Protein AF-A0A950AAN3-F1 (afdb_monomer_lite)

Sequence (77 aa):
MEGARIWVLCIAAAVLYGELHDQITARVCVEYFTIGHPPLFPTDDPTLLGLGWGVVATWWVGLVLGAGLAVAARAGR

pLDDT: mean 96.43, std 5.26, range [59.62, 98.75]

Secondary structure (DSSP, 8-state):
-HHHHHHHHHHHHHHHHHHHHHHHHHHH-SHHHHTSS--SSS---HHHHHHHHHHHHHHHHHHHHHHHHHHHHHTT-

Radius of gyration: 15.28 Å; chains: 1; bounding box: 34×20×43 Å

Structure (mmCIF, N/CA/C/O backbone):
data_AF-A0A950AAN3-F1
#
_entry.id   AF-A0A950AAN3-F1
#
loop_
_atom_site.group_PDB
_atom_site.id
_atom_site.type_symbol
_atom_site.label_atom_id
_atom_site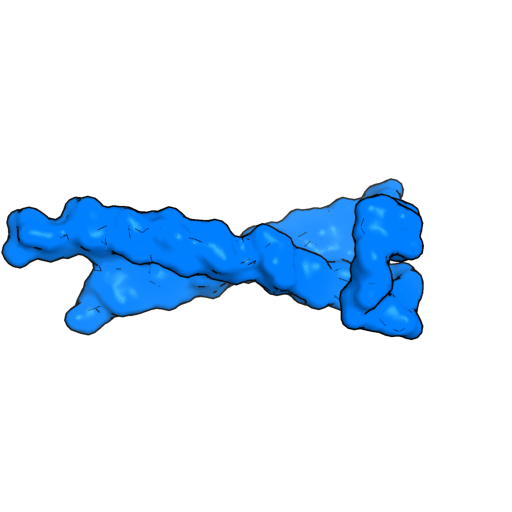.label_alt_id
_atom_site.label_comp_id
_atom_site.label_asym_id
_atom_site.label_entity_id
_atom_site.label_seq_id
_atom_site.pdbx_PDB_ins_code
_atom_site.Cartn_x
_atom_site.Cartn_y
_atom_site.Cartn_z
_atom_site.occupancy
_atom_site.B_iso_or_equiv
_atom_site.auth_seq_id
_atom_site.auth_comp_id
_atom_site.auth_asym_id
_atom_site.auth_atom_id
_atom_site.pdbx_PDB_model_num
ATOM 1 N N . MET A 1 1 ? -17.485 -4.772 17.894 1.00 78.12 1 MET A N 1
ATOM 2 C CA . MET A 1 1 ? -17.499 -4.825 16.410 1.00 78.12 1 MET A CA 1
ATOM 3 C C . MET A 1 1 ? -16.952 -3.562 15.749 1.00 78.12 1 MET A C 1
ATOM 5 O O . MET A 1 1 ? -16.237 -3.682 14.768 1.00 78.12 1 MET A O 1
ATOM 9 N N . GLU A 1 2 ? -17.242 -2.357 16.249 1.00 91.56 2 GLU A N 1
ATOM 10 C CA . GLU A 1 2 ? -16.806 -1.110 15.586 1.00 91.56 2 GLU A CA 1
ATOM 11 C C . GLU A 1 2 ? -15.280 -0.940 15.508 1.00 91.56 2 GLU A C 1
ATOM 13 O O . GLU A 1 2 ? -14.785 -0.503 14.477 1.00 91.56 2 GLU A O 1
ATOM 18 N N . GLY A 1 3 ? -14.521 -1.354 16.532 1.00 95.00 3 GLY A N 1
ATOM 19 C CA . GLY A 1 3 ? -13.049 -1.336 16.475 1.00 95.00 3 GLY A CA 1
ATOM 20 C C . GLY A 1 3 ? -12.481 -2.202 15.345 1.00 95.00 3 GLY A C 1
ATOM 21 O O . GLY A 1 3 ? -11.603 -1.760 14.615 1.00 95.00 3 GLY A O 1
ATOM 22 N N . ALA A 1 4 ? -13.054 -3.389 15.124 1.00 96.00 4 ALA A N 1
ATOM 23 C CA . ALA A 1 4 ? -12.668 -4.252 14.008 1.00 96.00 4 ALA A CA 1
ATOM 24 C C . ALA A 1 4 ? -12.988 -3.614 12.645 1.00 96.00 4 ALA A C 1
ATOM 26 O O . ALA A 1 4 ? -12.201 -3.744 11.716 1.00 96.00 4 ALA A O 1
ATOM 27 N N . ARG A 1 5 ? -14.103 -2.874 12.527 1.00 97.75 5 ARG A N 1
ATOM 28 C CA . ARG A 1 5 ? -14.437 -2.134 11.296 1.00 97.75 5 ARG A CA 1
ATOM 29 C C . ARG A 1 5 ? -13.424 -1.030 11.001 1.00 97.75 5 ARG A C 1
ATOM 31 O O . ARG A 1 5 ? -13.001 -0.915 9.860 1.00 97.75 5 ARG A O 1
ATOM 38 N N . ILE A 1 6 ? -13.021 -0.260 12.018 1.00 97.56 6 ILE A N 1
ATOM 39 C CA . ILE A 1 6 ? -11.956 0.751 11.887 1.00 97.56 6 ILE A CA 1
ATOM 40 C C . ILE A 1 6 ? -10.676 0.077 11.395 1.00 97.56 6 ILE A C 1
ATOM 42 O O . ILE A 1 6 ? -10.075 0.520 10.424 1.00 97.56 6 ILE A O 1
ATOM 46 N N . TRP A 1 7 ? -10.299 -1.029 12.032 1.00 97.88 7 TRP A N 1
ATOM 47 C CA . TRP A 1 7 ? -9.055 -1.716 11.727 1.00 97.88 7 TRP A CA 1
ATOM 48 C C . TRP A 1 7 ? -9.011 -2.269 10.298 1.00 97.88 7 TRP A C 1
ATOM 50 O O . TRP A 1 7 ? -8.067 -1.995 9.560 1.00 97.88 7 TRP A O 1
ATOM 60 N N . VAL A 1 8 ? -10.064 -2.977 9.878 1.00 98.31 8 VAL A N 1
ATOM 61 C CA . VAL A 1 8 ? -10.191 -3.508 8.511 1.00 98.31 8 VAL A CA 1
ATOM 62 C C . VAL A 1 8 ? -10.216 -2.380 7.482 1.00 98.31 8 VAL A C 1
ATOM 64 O O . VAL A 1 8 ? -9.568 -2.494 6.444 1.00 98.31 8 VAL A O 1
ATOM 67 N N . LEU A 1 9 ? -10.909 -1.274 7.774 1.00 98.44 9 LEU A N 1
ATOM 68 C CA . LEU A 1 9 ? -10.926 -0.111 6.891 1.00 98.44 9 LEU A CA 1
ATOM 69 C C . LEU A 1 9 ? -9.528 0.495 6.729 1.00 98.44 9 LEU A C 1
ATOM 71 O O . LEU A 1 9 ? -9.160 0.848 5.615 1.00 98.44 9 LEU A O 1
ATOM 75 N N . CYS A 1 10 ? -8.732 0.583 7.798 1.00 98.56 10 CYS A N 1
ATOM 76 C CA . CYS A 1 10 ? -7.354 1.071 7.716 1.00 98.56 10 CYS A CA 1
ATOM 77 C C . CYS A 1 10 ? -6.460 0.167 6.861 1.00 98.56 10 CYS A C 1
ATOM 79 O O . CYS A 1 10 ? -5.669 0.682 6.077 1.00 98.56 10 CYS A O 1
ATOM 81 N N . ILE A 1 11 ? -6.592 -1.159 6.978 1.00 98.75 11 ILE A N 1
ATOM 82 C CA . ILE A 1 11 ? -5.852 -2.110 6.131 1.00 98.75 11 ILE A CA 1
ATOM 83 C C . ILE A 1 11 ? -6.248 -1.920 4.665 1.00 98.75 11 ILE A C 1
ATOM 85 O O . ILE A 1 11 ? -5.380 -1.742 3.815 1.00 98.75 11 ILE A O 1
ATOM 89 N N . ALA A 1 12 ? -7.553 -1.897 4.377 1.00 98.56 12 ALA A N 1
ATOM 90 C CA . ALA A 1 12 ? -8.057 -1.707 3.021 1.00 98.56 12 ALA A CA 1
ATOM 91 C C . ALA A 1 12 ? -7.618 -0.359 2.430 1.00 98.56 12 ALA A C 1
ATOM 93 O O . ALA A 1 12 ? -7.170 -0.305 1.291 1.00 98.56 12 ALA A O 1
ATOM 94 N N . ALA A 1 13 ? -7.691 0.723 3.208 1.00 98.62 13 ALA A N 1
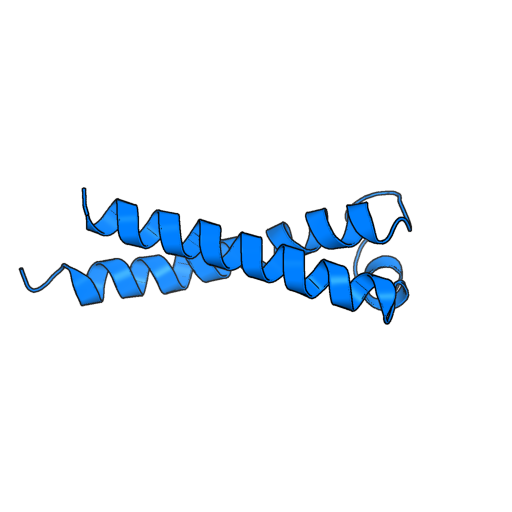ATOM 95 C CA . ALA A 1 13 ? -7.257 2.046 2.775 1.00 98.62 13 ALA A CA 1
ATOM 96 C C . ALA A 1 13 ? -5.749 2.099 2.493 1.00 98.62 13 ALA A C 1
ATOM 98 O O . ALA A 1 13 ? -5.349 2.701 1.501 1.00 98.62 13 ALA A O 1
ATOM 99 N N . ALA A 1 14 ? -4.923 1.459 3.329 1.00 98.69 14 ALA A N 1
ATOM 100 C CA . ALA A 1 14 ? -3.481 1.389 3.112 1.00 98.69 14 ALA A CA 1
ATOM 101 C C . ALA A 1 14 ? -3.148 0.647 1.812 1.00 98.69 14 ALA A C 1
ATOM 103 O O . ALA A 1 14 ? -2.394 1.179 1.004 1.00 98.69 14 ALA A O 1
ATOM 104 N N . VAL A 1 15 ? -3.776 -0.513 1.582 1.00 98.75 15 VAL A N 1
ATOM 105 C CA . VAL A 1 15 ? -3.604 -1.297 0.349 1.00 98.75 15 VAL A CA 1
ATOM 106 C C . VAL A 1 15 ? -4.033 -0.505 -0.881 1.00 98.75 15 VAL A C 1
ATOM 108 O O . VAL A 1 15 ? -3.248 -0.370 -1.811 1.00 98.75 15 VAL A O 1
ATOM 111 N N . LEU A 1 16 ? -5.238 0.073 -0.873 1.00 98.69 16 LEU A N 1
ATOM 112 C CA . LEU A 1 16 ? -5.740 0.858 -2.005 1.00 98.69 16 LEU A CA 1
ATOM 113 C C . LEU A 1 16 ? -4.836 2.054 -2.307 1.00 98.69 16 LEU A C 1
ATOM 115 O O . LEU A 1 16 ? -4.561 2.348 -3.466 1.00 98.69 16 LEU A O 1
ATOM 119 N N . TYR A 1 17 ? -4.358 2.743 -1.269 1.00 98.62 17 TYR A N 1
ATOM 120 C CA . TYR A 1 17 ? -3.397 3.824 -1.440 1.00 98.62 17 TYR A CA 1
ATOM 121 C C . TYR A 1 17 ? -2.077 3.315 -2.032 1.00 98.62 17 TYR A C 1
ATOM 123 O O . TYR A 1 17 ? -1.563 3.928 -2.962 1.00 98.62 17 TYR A O 1
ATOM 131 N N . GLY A 1 18 ? -1.550 2.199 -1.521 1.00 98.50 18 GLY A N 1
ATOM 132 C CA . GLY A 1 18 ? -0.328 1.568 -2.012 1.00 98.50 18 GLY A CA 1
ATOM 133 C C . GLY A 1 18 ? -0.421 1.182 -3.481 1.00 98.50 18 GLY A C 1
ATOM 134 O O . GLY A 1 18 ? 0.436 1.576 -4.259 1.00 98.50 18 GLY A O 1
ATOM 135 N N . GLU A 1 19 ? -1.491 0.494 -3.880 1.00 98.56 19 GLU A N 1
ATOM 136 C CA . GLU A 1 19 ? -1.738 0.139 -5.281 1.00 98.56 19 GLU A CA 1
ATOM 137 C C . GLU A 1 19 ? -1.813 1.386 -6.162 1.00 98.56 19 GLU A C 1
ATOM 139 O O . GLU A 1 19 ? -1.096 1.480 -7.152 1.00 98.56 19 GLU A O 1
ATOM 144 N N . LEU A 1 20 ? -2.626 2.386 -5.805 1.00 98.69 20 LEU A N 1
ATOM 145 C CA . LEU A 1 20 ? -2.736 3.614 -6.601 1.00 98.69 20 LEU A CA 1
ATOM 146 C C . LEU A 1 20 ? -1.397 4.352 -6.723 1.00 98.69 20 LEU A C 1
ATOM 148 O O . LEU A 1 20 ? -1.084 4.884 -7.789 1.00 98.69 20 LEU A O 1
ATOM 152 N N . HIS A 1 21 ? -0.613 4.387 -5.647 1.00 98.56 21 HIS A N 1
ATOM 153 C CA . HIS A 1 21 ? 0.688 5.040 -5.631 1.00 98.56 21 HIS A CA 1
ATOM 154 C C . HIS A 1 21 ? 1.713 4.272 -6.471 1.00 98.56 21 HIS A C 1
ATOM 156 O O . HIS A 1 21 ? 2.365 4.870 -7.325 1.00 98.56 21 HIS A O 1
ATOM 162 N N . ASP A 1 22 ? 1.808 2.955 -6.314 1.00 98.38 22 ASP A N 1
ATOM 163 C CA . ASP A 1 22 ? 2.769 2.139 -7.056 1.00 98.38 22 ASP A CA 1
ATOM 164 C C . ASP A 1 22 ? 2.387 1.996 -8.529 1.00 98.38 22 ASP A C 1
ATOM 166 O O . ASP A 1 22 ? 3.264 1.931 -9.389 1.00 98.38 22 ASP A O 1
ATOM 170 N N . GLN A 1 23 ? 1.096 2.095 -8.857 1.00 98.69 23 GLN A N 1
ATOM 171 C CA . GLN A 1 23 ? 0.650 2.290 -10.232 1.00 98.69 23 GLN A CA 1
ATOM 172 C C . GLN A 1 23 ? 1.183 3.593 -10.829 1.00 98.69 23 GLN A C 1
ATOM 174 O O . GLN A 1 23 ? 1.314 3.659 -12.037 1.00 98.69 23 GLN A O 1
ATOM 179 N N . ILE A 1 24 ? 1.493 4.636 -10.060 1.00 98.75 24 ILE A N 1
ATOM 180 C CA . ILE A 1 24 ? 2.182 5.823 -10.592 1.00 98.75 24 ILE A CA 1
ATOM 181 C C . ILE A 1 24 ? 3.686 5.546 -10.660 1.00 98.75 24 ILE A C 1
ATOM 183 O O . ILE A 1 24 ? 4.291 5.721 -11.721 1.00 98.75 24 ILE A O 1
ATOM 187 N N . THR A 1 25 ? 4.275 5.053 -9.568 1.00 98.38 25 THR A N 1
ATOM 188 C CA . THR A 1 25 ? 5.712 4.760 -9.457 1.00 98.38 25 THR A CA 1
ATOM 189 C C . THR A 1 25 ? 6.201 3.874 -10.602 1.00 98.38 25 THR A C 1
ATOM 191 O O . THR A 1 25 ? 7.176 4.220 -11.264 1.00 98.38 25 THR A O 1
ATOM 194 N N . ALA A 1 26 ? 5.481 2.794 -10.921 1.00 98.06 26 ALA A N 1
ATOM 195 C CA . ALA A 1 26 ? 5.895 1.809 -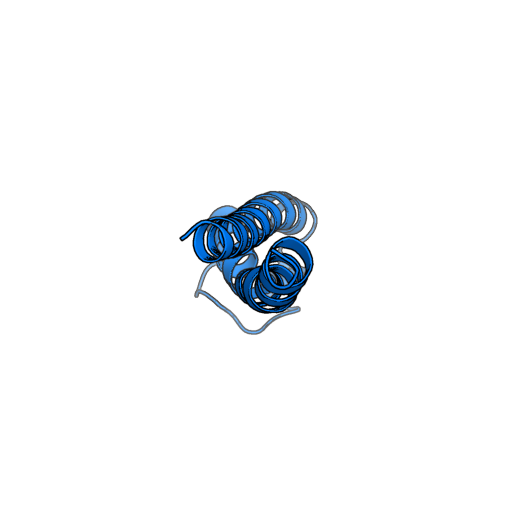11.920 1.00 98.06 26 ALA A CA 1
ATOM 196 C C . ALA A 1 26 ? 5.915 2.358 -13.356 1.00 98.06 26 ALA A C 1
ATOM 198 O O . ALA A 1 26 ? 6.596 1.799 -14.209 1.00 98.06 26 ALA A O 1
ATOM 199 N N . ARG A 1 27 ? 5.193 3.454 -13.643 1.00 98.19 27 ARG A N 1
ATOM 200 C CA . ARG A 1 27 ? 5.221 4.120 -14.963 1.00 98.19 27 ARG A CA 1
ATOM 201 C C . ARG A 1 27 ? 6.165 5.311 -15.012 1.00 98.19 27 ARG A C 1
ATOM 203 O O . ARG A 1 27 ? 6.457 5.798 -16.099 1.00 98.19 27 ARG A O 1
ATOM 210 N N . VAL A 1 28 ? 6.635 5.774 -13.858 1.00 98.56 28 VAL A N 1
ATOM 211 C CA . VAL A 1 28 ? 7.717 6.758 -13.778 1.00 98.56 28 VAL A CA 1
ATOM 212 C C . VAL A 1 28 ? 9.076 6.055 -13.822 1.00 98.56 28 VAL A C 1
ATOM 214 O O . VAL A 1 28 ? 9.985 6.546 -14.483 1.00 98.56 28 VAL A O 1
ATOM 217 N N . CYS A 1 29 ? 9.219 4.916 -13.139 1.00 98.19 29 CYS A N 1
ATOM 218 C CA . CYS A 1 29 ? 10.456 4.143 -13.061 1.00 98.19 29 CYS A CA 1
ATOM 219 C C . CYS A 1 29 ? 10.134 2.669 -12.777 1.00 98.19 29 CYS A C 1
ATOM 221 O O . CYS A 1 29 ? 9.844 2.292 -11.640 1.00 98.19 29 CYS A O 1
ATOM 223 N N . VAL A 1 30 ? 10.181 1.825 -13.808 1.00 97.81 30 VAL A N 1
ATOM 224 C CA . VAL A 1 30 ? 9.921 0.383 -13.660 1.00 97.81 30 VAL A CA 1
ATOM 225 C C . VAL A 1 30 ? 11.110 -0.327 -13.001 1.00 97.81 30 VAL A C 1
ATOM 227 O O . VAL A 1 30 ? 10.937 -1.279 -12.242 1.00 97.81 30 VAL A O 1
ATOM 230 N N . GLU A 1 31 ? 12.318 0.198 -13.205 1.00 98.00 31 GLU A N 1
ATOM 231 C CA . GLU A 1 31 ? 13.588 -0.271 -12.649 1.00 98.00 31 GLU A CA 1
ATOM 232 C C . GLU A 1 31 ? 13.613 -0.209 -11.124 1.00 98.00 31 GLU A C 1
ATOM 234 O O . GLU A 1 31 ? 14.289 -1.016 -10.482 1.00 98.00 31 GLU A O 1
ATOM 239 N N . TYR A 1 32 ? 12.833 0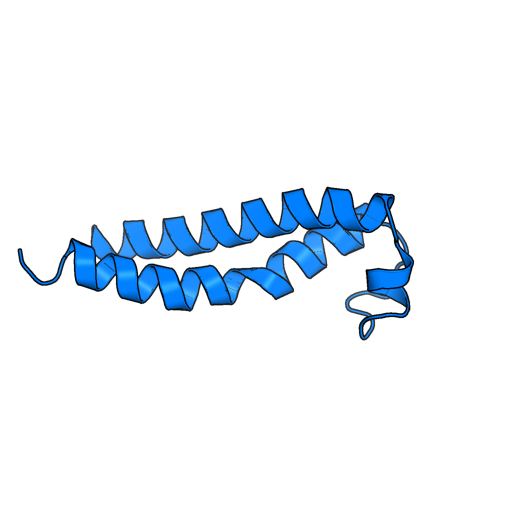.700 -10.529 1.00 97.38 32 TYR A N 1
ATOM 240 C CA . TYR A 1 32 ? 12.603 0.707 -9.089 1.00 97.38 32 TYR A CA 1
ATOM 241 C C . TYR A 1 32 ? 12.118 -0.669 -8.611 1.00 97.38 32 TYR A C 1
ATOM 243 O O . TYR A 1 32 ? 12.627 -1.171 -7.614 1.00 97.38 32 TYR A O 1
ATOM 251 N N . PHE A 1 33 ? 11.218 -1.321 -9.352 1.00 97.50 33 PHE A N 1
ATOM 252 C CA . PHE A 1 33 ? 10.651 -2.624 -8.997 1.00 97.50 33 PHE A CA 1
ATOM 253 C C . PHE A 1 33 ? 11.419 -3.823 -9.565 1.00 97.50 33 PHE A C 1
ATOM 255 O O . PHE A 1 33 ? 11.393 -4.886 -8.951 1.00 97.50 33 PHE A O 1
ATOM 262 N N . THR A 1 34 ? 12.090 -3.683 -10.713 1.00 97.19 34 THR A N 1
ATOM 263 C CA . THR A 1 34 ? 12.780 -4.807 -11.379 1.00 97.19 34 THR A CA 1
ATOM 264 C C . THR A 1 34 ? 14.270 -4.914 -11.043 1.00 97.19 34 THR A C 1
ATOM 266 O O . THR A 1 34 ? 14.844 -5.994 -11.175 1.00 97.19 34 THR A O 1
ATOM 269 N N . ILE A 1 35 ? 14.897 -3.824 -10.590 1.00 97.00 35 ILE A N 1
ATOM 270 C CA . ILE A 1 35 ? 16.312 -3.773 -10.185 1.00 97.00 35 ILE A CA 1
ATOM 271 C C . ILE A 1 35 ? 16.432 -3.417 -8.702 1.00 97.00 35 ILE A C 1
ATOM 273 O O . ILE A 1 35 ? 17.194 -4.047 -7.970 1.00 97.00 35 ILE A O 1
ATOM 277 N N . GLY A 1 36 ? 15.685 -2.403 -8.254 1.00 95.81 36 GLY A N 1
ATOM 278 C CA . GLY A 1 36 ? 15.755 -1.890 -6.883 1.00 95.81 36 GLY A CA 1
ATOM 279 C C . GLY A 1 36 ? 15.189 -2.838 -5.823 1.00 95.81 36 GLY A C 1
ATOM 280 O O . GLY A 1 36 ? 15.498 -2.675 -4.643 1.00 95.81 36 GLY A O 1
ATOM 281 N N . HIS A 1 37 ? 14.399 -3.834 -6.232 1.00 95.44 37 HIS A N 1
ATOM 282 C CA . HIS A 1 37 ? 13.763 -4.795 -5.338 1.00 95.44 37 HIS A CA 1
ATOM 283 C C . HIS A 1 37 ? 13.922 -6.237 -5.839 1.00 95.44 37 HIS A C 1
ATOM 285 O O . HIS A 1 37 ? 14.021 -6.468 -7.046 1.00 95.44 37 HIS A O 1
ATOM 291 N N . PRO A 1 38 ? 13.917 -7.232 -4.928 1.00 95.50 38 PRO A N 1
ATOM 292 C CA . PRO A 1 38 ? 13.811 -8.635 -5.314 1.00 95.50 38 PRO A CA 1
ATOM 293 C C . PRO A 1 38 ? 12.548 -8.876 -6.157 1.00 95.50 38 PRO A C 1
ATOM 295 O O . PRO A 1 38 ? 11.495 -8.358 -5.794 1.00 95.50 38 PRO A O 1
ATOM 298 N N . PRO A 1 39 ? 12.594 -9.678 -7.235 1.00 94.69 39 PRO A N 1
ATOM 299 C CA . PRO A 1 39 ? 11.425 -9.889 -8.084 1.00 94.69 39 PRO A CA 1
ATOM 300 C C . PRO A 1 39 ? 10.241 -10.477 -7.305 1.00 94.69 39 PRO A C 1
ATOM 302 O O . PRO A 1 39 ? 10.336 -11.581 -6.769 1.00 94.69 39 PRO A O 1
ATOM 305 N N . LEU A 1 40 ? 9.116 -9.753 -7.267 1.00 94.56 40 LEU A N 1
ATOM 306 C CA . LEU A 1 40 ? 7.864 -10.250 -6.679 1.00 94.56 40 LEU A CA 1
ATOM 307 C C . LEU A 1 40 ? 7.161 -11.236 -7.623 1.00 94.56 40 LEU A C 1
ATOM 309 O O . LEU A 1 40 ? 6.652 -12.271 -7.198 1.00 94.56 40 LEU A O 1
ATOM 313 N N . PHE A 1 41 ? 7.185 -10.922 -8.917 1.00 92.06 41 PHE A N 1
ATOM 314 C CA . PHE A 1 41 ? 6.702 -11.757 -10.011 1.00 92.06 41 PHE A CA 1
ATOM 315 C C . PHE A 1 41 ? 7.756 -11.781 -11.126 1.00 92.06 41 PHE A C 1
ATOM 317 O O . PHE A 1 41 ? 8.524 -10.824 -11.250 1.00 92.06 41 PHE A O 1
ATOM 324 N N . PRO A 1 42 ? 7.792 -12.821 -11.976 1.00 93.56 42 PRO A N 1
ATOM 325 C CA . PRO A 1 42 ? 8.647 -12.845 -13.159 1.00 93.56 42 PRO A CA 1
ATOM 326 C C . PRO A 1 42 ? 8.033 -11.995 -14.288 1.00 93.56 42 PRO A C 1
ATOM 328 O O . PRO A 1 42 ? 7.639 -12.522 -15.324 1.00 93.56 42 PRO A O 1
ATOM 331 N N . THR A 1 43 ? 7.884 -10.688 -14.062 1.00 96.00 43 THR A N 1
ATOM 332 C CA . THR A 1 43 ? 7.286 -9.740 -15.013 1.00 96.00 43 THR A CA 1
ATOM 333 C C . THR A 1 43 ? 7.923 -8.360 -14.887 1.00 96.00 43 THR A C 1
ATOM 335 O O . THR A 1 43 ? 8.347 -7.962 -13.802 1.00 96.00 43 THR A O 1
ATOM 338 N N . ASP A 1 44 ? 7.952 -7.626 -15.992 1.00 96.56 44 ASP A N 1
ATOM 339 C CA . ASP A 1 44 ? 8.247 -6.196 -16.068 1.00 96.56 44 ASP A CA 1
ATOM 340 C C . ASP A 1 44 ? 6.988 -5.358 -16.357 1.00 96.56 44 ASP A C 1
ATOM 342 O O . ASP A 1 44 ? 7.071 -4.133 -16.446 1.00 96.56 44 ASP A O 1
ATOM 346 N N . ASP A 1 45 ? 5.811 -5.991 -16.460 1.00 98.12 45 ASP A N 1
ATOM 347 C CA . ASP A 1 45 ? 4.556 -5.274 -16.672 1.00 98.12 45 ASP A CA 1
ATOM 348 C C . ASP A 1 45 ? 4.272 -4.328 -15.488 1.00 98.12 45 ASP A C 1
ATOM 350 O O . ASP A 1 45 ? 4.068 -4.785 -14.354 1.00 98.12 45 ASP A O 1
ATOM 354 N N . PRO A 1 46 ? 4.199 -3.005 -15.723 1.00 97.94 46 PRO A N 1
ATOM 355 C CA . PRO A 1 46 ? 4.080 -2.028 -14.649 1.00 97.94 46 PRO A CA 1
ATOM 356 C C . PRO A 1 46 ? 2.733 -2.100 -13.924 1.00 97.94 46 PRO A C 1
ATOM 358 O O . PRO A 1 46 ? 2.617 -1.577 -12.820 1.00 97.94 46 PRO A O 1
ATOM 361 N N . THR A 1 47 ? 1.704 -2.718 -14.515 1.00 98.31 47 THR A N 1
ATOM 362 C CA . THR A 1 47 ? 0.402 -2.890 -13.856 1.00 98.31 47 THR A CA 1
ATOM 363 C C . THR A 1 47 ? 0.438 -4.044 -12.862 1.00 98.31 47 THR A C 1
ATOM 365 O O . THR A 1 47 ? -0.027 -3.903 -11.735 1.00 98.31 47 THR A O 1
ATOM 368 N N . LEU A 1 48 ? 1.021 -5.179 -13.243 1.00 98.19 48 LEU A N 1
ATOM 369 C CA . LEU A 1 48 ? 1.207 -6.308 -12.332 1.00 98.19 48 LEU A CA 1
ATOM 370 C C . LEU A 1 48 ? 2.161 -5.953 -11.189 1.00 98.19 48 LEU A C 1
ATOM 372 O O . LEU A 1 48 ? 1.905 -6.325 -10.043 1.00 98.19 48 LEU A O 1
ATOM 376 N N . LEU A 1 49 ? 3.229 -5.207 -11.489 1.00 98.19 49 LEU A N 1
ATOM 377 C CA . LEU A 1 49 ? 4.170 -4.733 -10.478 1.00 98.19 49 LEU A CA 1
ATOM 378 C C . LEU A 1 49 ? 3.505 -3.767 -9.492 1.00 98.19 49 LEU A C 1
ATOM 380 O O . LEU A 1 49 ? 3.640 -3.978 -8.289 1.00 98.19 49 LEU A O 1
ATOM 384 N N . GLY A 1 50 ? 2.751 -2.771 -9.972 1.00 98.06 50 GLY A N 1
ATOM 385 C CA . GLY A 1 50 ? 2.086 -1.800 -9.100 1.00 98.06 50 GLY A CA 1
ATOM 386 C C . GLY A 1 50 ? 0.993 -2.413 -8.219 1.00 98.06 50 GLY A C 1
ATOM 387 O O . GLY A 1 50 ? 0.912 -2.093 -7.035 1.00 98.06 50 GLY A O 1
ATOM 388 N N . LEU A 1 51 ? 0.208 -3.362 -8.743 1.00 98.31 51 LEU A N 1
ATOM 389 C CA . LEU A 1 51 ? -0.775 -4.105 -7.942 1.00 98.31 51 LEU A CA 1
ATOM 390 C C . LEU A 1 51 ? -0.106 -4.975 -6.867 1.00 98.31 51 LEU A C 1
ATOM 392 O O . LEU A 1 51 ? -0.505 -4.958 -5.705 1.00 98.31 51 LEU A O 1
ATOM 396 N N . GLY A 1 52 ? 0.930 -5.735 -7.233 1.00 97.62 52 GLY A N 1
ATOM 397 C CA . GLY A 1 52 ? 1.606 -6.631 -6.296 1.00 97.62 52 GLY A CA 1
ATOM 398 C C . GLY A 1 52 ? 2.340 -5.885 -5.187 1.00 97.62 52 GLY A C 1
ATOM 399 O O . GLY A 1 52 ? 2.117 -6.145 -4.001 1.00 97.62 52 GLY A O 1
ATOM 400 N N . TRP A 1 53 ? 3.213 -4.952 -5.570 1.00 97.94 53 TRP A N 1
ATOM 401 C CA . TRP A 1 53 ? 4.006 -4.187 -4.613 1.00 97.94 53 TRP A CA 1
ATOM 402 C C . TRP A 1 53 ? 3.153 -3.252 -3.768 1.00 97.94 53 TRP A C 1
ATOM 404 O O . TRP A 1 53 ? 3.380 -3.195 -2.558 1.00 97.94 53 TRP A O 1
ATOM 414 N N . GLY A 1 54 ? 2.110 -2.654 -4.351 1.00 97.38 54 GLY A N 1
ATOM 415 C CA . GLY A 1 54 ? 1.181 -1.793 -3.631 1.00 97.38 54 GLY A CA 1
ATOM 416 C C . GLY A 1 54 ? 0.573 -2.484 -2.413 1.00 97.38 54 GLY A C 1
ATOM 417 O O . GLY A 1 54 ? 0.548 -1.906 -1.325 1.00 97.38 54 GLY A O 1
ATOM 418 N N . VAL A 1 55 ? 0.177 -3.756 -2.545 1.00 98.25 55 VAL A N 1
ATOM 419 C CA . VAL A 1 55 ? -0.289 -4.577 -1.417 1.00 98.25 55 VAL A CA 1
ATOM 420 C C . VAL A 1 55 ? 0.858 -4.869 -0.452 1.00 98.25 55 VAL A C 1
ATOM 422 O O . VAL A 1 55 ? 0.760 -4.521 0.728 1.00 98.25 55 VAL A O 1
ATOM 425 N N . VAL A 1 56 ? 1.937 -5.506 -0.932 1.00 97.75 56 VAL A N 1
ATOM 426 C CA . VAL A 1 56 ? 3.053 -6.019 -0.108 1.00 97.75 56 VAL A CA 1
ATOM 427 C C . VAL A 1 56 ? 3.686 -4.918 0.742 1.00 97.75 56 VAL A C 1
ATOM 429 O O . VAL A 1 56 ? 3.971 -5.139 1.922 1.00 97.75 56 VAL A O 1
ATOM 432 N N . ALA A 1 57 ? 3.858 -3.728 0.171 1.00 96.69 57 ALA A N 1
ATOM 433 C CA . ALA A 1 57 ? 4.488 -2.598 0.829 1.00 96.69 57 ALA A CA 1
ATOM 434 C C . ALA A 1 57 ? 3.618 -1.976 1.932 1.00 96.69 57 ALA A C 1
ATOM 436 O O . ALA A 1 57 ? 4.171 -1.403 2.870 1.00 96.69 57 ALA A O 1
ATOM 437 N N . THR A 1 58 ? 2.283 -2.083 1.864 1.00 98.00 58 THR A N 1
ATOM 438 C CA . THR A 1 58 ? 1.397 -1.207 2.659 1.00 98.00 58 THR A CA 1
ATOM 439 C C . THR A 1 58 ? 0.395 -1.909 3.576 1.00 98.00 58 THR A C 1
ATOM 441 O O . THR A 1 58 ? -0.003 -1.312 4.581 1.00 98.00 58 THR A O 1
ATOM 444 N N . TRP A 1 59 ? 0.008 -3.168 3.324 1.00 98.44 59 TRP A N 1
ATOM 445 C CA . TRP A 1 59 ? -1.034 -3.846 4.119 1.00 98.44 59 TRP A CA 1
ATOM 446 C C . TRP A 1 59 ? -0.720 -3.862 5.626 1.00 98.44 59 TRP A C 1
ATOM 448 O O . TRP A 1 59 ? -1.592 -3.626 6.469 1.00 98.44 59 TRP A O 1
ATOM 458 N N . TRP A 1 60 ? 0.549 -4.095 5.971 1.00 98.25 60 TRP A N 1
ATOM 459 C CA . TRP A 1 60 ? 1.017 -4.207 7.350 1.00 98.25 60 TRP A CA 1
ATOM 460 C C . TRP A 1 60 ? 1.069 -2.845 8.054 1.00 98.25 60 TRP A C 1
ATOM 462 O O . TRP A 1 60 ? 0.918 -2.778 9.274 1.00 98.25 60 TRP A O 1
ATOM 472 N N . VAL A 1 61 ? 1.208 -1.746 7.306 1.00 98.06 61 VAL A N 1
ATOM 473 C CA . VAL A 1 61 ? 1.127 -0.385 7.857 1.00 98.06 61 VAL A CA 1
ATOM 474 C C . VAL A 1 61 ? -0.290 -0.130 8.365 1.00 98.06 61 VAL A C 1
ATOM 476 O O . VAL A 1 61 ? -0.477 0.284 9.511 1.00 98.06 61 VAL A O 1
ATOM 479 N N . GLY A 1 62 ? -1.296 -0.450 7.544 1.00 98.12 62 GLY A N 1
ATOM 480 C CA . GLY A 1 62 ? -2.703 -0.383 7.938 1.00 98.12 62 GLY A CA 1
ATOM 481 C C . GLY A 1 62 ? -3.035 -1.321 9.102 1.00 98.12 62 GLY A C 1
ATOM 482 O O . GLY A 1 62 ? -3.826 -0.956 9.973 1.00 98.12 62 GLY A O 1
ATOM 483 N N . LEU A 1 63 ? -2.379 -2.485 9.177 1.00 98.00 63 LEU A N 1
ATOM 484 C CA . LEU A 1 63 ? -2.500 -3.406 10.308 1.00 98.00 63 LEU A CA 1
ATOM 485 C C . LEU A 1 63 ? -2.000 -2.760 11.611 1.00 98.00 63 LEU A C 1
ATOM 487 O O . LEU A 1 63 ? -2.741 -2.707 12.590 1.00 98.00 63 LEU A O 1
ATOM 491 N N . VAL A 1 64 ? -0.766 -2.259 11.648 1.00 98.44 64 VAL A N 1
ATOM 492 C CA . VAL A 1 64 ? -0.168 -1.731 12.886 1.00 98.44 64 VAL A CA 1
ATOM 493 C C . VAL A 1 64 ? -0.838 -0.421 13.308 1.00 98.44 64 VAL A C 1
ATOM 495 O O . VAL A 1 64 ? -1.304 -0.295 14.443 1.00 98.44 64 VAL A O 1
ATOM 498 N N . LEU A 1 65 ? -0.944 0.547 12.393 1.00 98.31 65 LEU A N 1
ATOM 499 C CA . LEU A 1 65 ? -1.522 1.857 12.704 1.00 98.31 65 LEU A CA 1
ATOM 500 C C . LEU A 1 65 ? -3.032 1.775 12.940 1.00 98.31 65 LEU A C 1
ATOM 502 O O . LEU A 1 65 ? -3.554 2.428 13.844 1.00 98.31 65 LEU A O 1
ATOM 506 N N . GLY A 1 66 ? -3.738 0.939 12.175 1.00 97.88 66 GLY A N 1
ATOM 507 C CA . GLY A 1 66 ? -5.173 0.737 12.342 1.00 97.88 66 GLY A CA 1
ATOM 508 C C . GLY A 1 66 ? -5.528 0.085 13.678 1.00 97.88 66 GLY A C 1
ATOM 509 O O . GLY A 1 66 ? -6.547 0.443 14.266 1.00 97.88 66 GLY A O 1
ATOM 510 N N . ALA A 1 67 ? -4.682 -0.810 14.202 1.00 97.88 67 ALA A N 1
ATOM 511 C CA . ALA A 1 67 ? -4.875 -1.383 15.534 1.00 97.88 67 ALA A CA 1
ATOM 512 C C . ALA A 1 67 ? -4.764 -0.298 16.617 1.00 97.88 67 ALA A C 1
ATOM 514 O O . ALA A 1 67 ? -5.652 -0.173 17.463 1.00 97.88 67 ALA A O 1
ATOM 515 N N . GLY A 1 68 ? -3.721 0.537 16.543 1.00 97.75 68 GLY A N 1
ATOM 516 C CA . GLY A 1 68 ? -3.548 1.681 17.442 1.00 97.75 68 GLY A CA 1
ATOM 517 C C . GLY A 1 68 ? -4.729 2.652 17.378 1.00 97.75 68 GLY A C 1
ATOM 518 O O . GLY A 1 68 ? -5.271 3.039 18.415 1.00 97.75 68 GLY A O 1
ATOM 519 N N . LEU A 1 69 ? -5.198 2.974 16.168 1.00 97.69 69 LEU A N 1
ATOM 520 C CA . LEU A 1 69 ? -6.360 3.836 15.969 1.00 97.69 69 LEU A CA 1
ATOM 521 C C . LEU A 1 69 ? -7.644 3.214 16.528 1.00 97.69 69 LEU A C 1
ATOM 523 O O . LEU A 1 69 ? -8.426 3.912 17.168 1.00 97.69 69 LEU A O 1
ATOM 527 N N 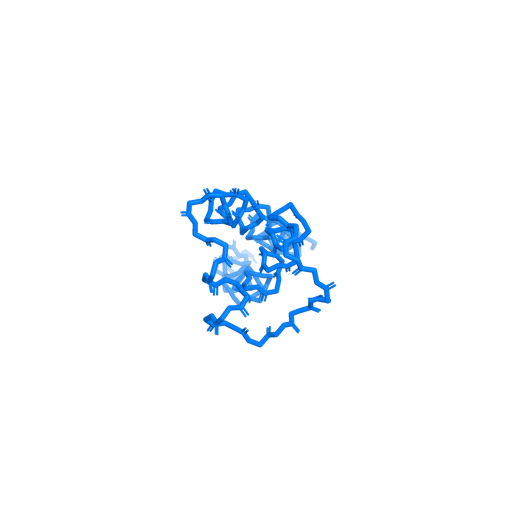. ALA A 1 70 ? -7.872 1.915 16.329 1.00 97.31 70 ALA A N 1
ATOM 528 C CA . ALA A 1 70 ? -9.047 1.229 16.857 1.00 97.31 70 ALA A CA 1
ATOM 529 C C . ALA A 1 70 ? -9.083 1.257 18.394 1.00 97.31 70 ALA A C 1
ATOM 531 O O . ALA A 1 70 ? -10.149 1.483 18.971 1.00 97.31 70 ALA A O 1
ATOM 532 N N . VAL A 1 71 ? -7.932 1.078 19.052 1.00 96.69 71 VAL A N 1
ATOM 533 C CA . VAL A 1 71 ? -7.805 1.190 20.514 1.00 96.69 71 VAL A CA 1
ATOM 534 C C . VAL A 1 71 ? -8.037 2.628 20.963 1.00 96.69 71 VAL A C 1
ATOM 536 O O . VAL A 1 71 ? -8.924 2.860 21.781 1.00 96.69 71 VAL A O 1
ATOM 539 N N . ALA A 1 72 ? -7.318 3.600 20.395 1.00 96.44 72 ALA A N 1
ATOM 540 C CA . ALA A 1 72 ? -7.456 5.013 20.753 1.00 96.44 72 ALA A CA 1
ATOM 541 C C . ALA A 1 72 ? -8.894 5.509 20.564 1.00 96.44 72 ALA A C 1
ATOM 543 O O . ALA A 1 72 ? -9.454 6.197 21.415 1.00 96.44 72 ALA A O 1
ATOM 544 N N . ALA A 1 73 ? -9.530 5.090 19.472 1.00 96.12 73 ALA A N 1
ATOM 545 C CA . ALA A 1 73 ? -10.901 5.439 19.191 1.00 96.12 73 ALA A CA 1
ATOM 546 C C . ALA A 1 73 ? -11.887 4.708 20.098 1.00 96.12 73 ALA A C 1
ATOM 548 O O . ALA A 1 73 ? -12.99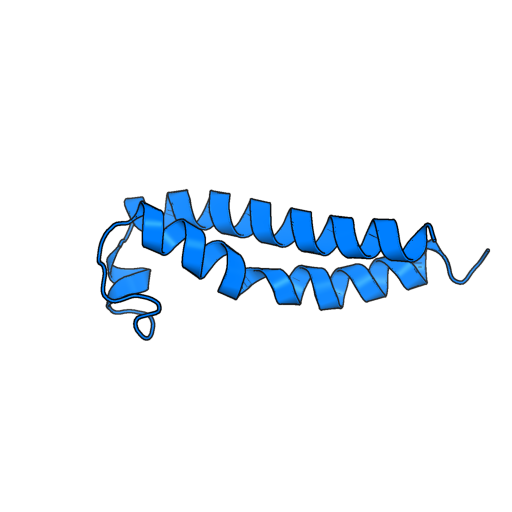8 5.208 20.200 1.00 96.12 73 ALA A O 1
ATOM 549 N N . ARG A 1 74 ? -11.593 3.530 20.684 1.00 95.06 74 ARG A N 1
ATOM 550 C CA . ARG A 1 74 ? -12.609 2.695 21.365 1.00 95.06 74 ARG A CA 1
ATOM 551 C C . ARG A 1 74 ? -12.389 2.263 22.803 1.00 95.06 74 ARG A C 1
ATOM 553 O O . ARG A 1 74 ? -13.389 1.907 23.413 1.00 95.06 74 ARG A O 1
ATOM 560 N N . ALA A 1 75 ? -11.191 2.350 23.355 1.00 90.12 75 ALA A N 1
ATOM 561 C CA . ALA A 1 75 ? -10.916 1.886 24.713 1.00 90.12 75 ALA A CA 1
ATOM 562 C C . ALA A 1 75 ? -11.529 2.768 25.819 1.00 90.12 75 ALA A C 1
ATOM 564 O O . ALA A 1 75 ? -11.724 2.289 26.928 1.00 90.12 75 ALA A O 1
ATOM 565 N N . GLY A 1 76 ? -11.830 4.040 25.532 1.00 83.69 76 GLY A N 1
ATOM 566 C CA . GLY A 1 76 ? -12.430 4.979 26.493 1.00 83.69 76 GLY A CA 1
ATOM 567 C C . GLY A 1 76 ? -13.960 5.035 26.475 1.00 83.69 76 GLY A C 1
ATOM 568 O O . GLY A 1 76 ? -14.524 5.990 27.004 1.00 83.69 76 GLY A O 1
ATOM 569 N N . ARG A 1 77 ? -14.617 4.082 25.804 1.00 59.62 77 ARG A N 1
ATOM 570 C CA . ARG A 1 77 ? -16.077 3.932 25.812 1.00 59.62 77 ARG A CA 1
ATOM 571 C C . ARG A 1 77 ? -16.479 2.749 26.669 1.00 59.62 77 ARG A C 1
ATOM 573 O O . ARG A 1 77 ? -15.811 1.703 26.519 1.00 59.62 77 ARG A O 1
#

Foldseek 3Di:
DVLVVLLVVLLVVQLVVLLVVQLVVCVVPLCCAVPVDDHPDPDSPSNVSSNRRSNVVTNVVSNVVSNVVSCVVPVVD